Protein AF-A0A094AGZ7-F1 (afdb_monomer_lite)

pLDDT: mean 77.31, std 20.41, range [39.03, 96.0]

Radius of gyration: 25.79 Å; chains: 1; bounding box: 57×45×60 Å

Foldseek 3Di:
DDDDDDPVVVVVVVLLVVLLVCVVVVVDPALVRSCVVSVHDSVSSVCVNVPNDDPVVVVQVVDPDDPVRVVVVVVVVVVVVVVVVPPDDDDDDDDDDDDDDDDDDDDDDDDDDDDDDD

Structure (mmCIF, N/CA/C/O backbone):
data_AF-A0A094AGZ7-F1
#
_entry.id   AF-A0A094AGZ7-F1
#
loop_
_atom_site.group_PDB
_atom_site.id
_atom_site.type_symbol
_atom_site.label_atom_id
_atom_site.label_alt_id
_atom_site.label_comp_id
_atom_site.label_asym_id
_atom_site.label_entity_id
_atom_site.label_seq_id
_atom_site.pdbx_PDB_ins_code
_atom_site.Cartn_x
_atom_site.Cartn_y
_atom_site.Cartn_z
_atom_site.occupancy
_atom_site.B_iso_or_equiv
_atom_site.auth_seq_id
_atom_site.auth_comp_id
_atom_site.auth_asym_id
_atom_site.auth_atom_id
_atom_site.pdbx_PDB_model_num
ATOM 1 N N . MET A 1 1 ? 16.789 -5.604 -13.902 1.00 53.56 1 MET A N 1
ATOM 2 C CA . MET A 1 1 ? 15.622 -5.472 -14.807 1.00 53.56 1 MET A CA 1
ATOM 3 C C . MET A 1 1 ? 14.354 -5.566 -13.965 1.00 53.56 1 MET A C 1
ATOM 5 O O . MET A 1 1 ? 14.198 -6.556 -13.260 1.00 53.56 1 MET A O 1
ATOM 9 N N . VAL A 1 2 ? 13.496 -4.541 -13.948 1.00 60.88 2 VAL A N 1
ATOM 10 C CA . VAL A 1 2 ? 12.252 -4.567 -13.151 1.00 60.88 2 VAL A CA 1
ATOM 11 C C . VAL A 1 2 ? 11.322 -5.637 -13.729 1.00 60.88 2 VAL A C 1
ATOM 13 O O . VAL A 1 2 ? 10.873 -5.517 -14.868 1.00 60.88 2 VAL A O 1
ATOM 16 N N . LYS A 1 3 ? 11.047 -6.707 -12.971 1.00 71.12 3 LYS A N 1
ATOM 17 C CA . LYS A 1 3 ? 10.040 -7.705 -13.362 1.00 71.12 3 LYS A CA 1
ATOM 18 C C . LYS A 1 3 ? 8.667 -7.034 -13.368 1.00 71.12 3 LYS A C 1
ATOM 20 O O . LYS A 1 3 ? 8.253 -6.467 -12.356 1.00 71.12 3 LYS A O 1
ATOM 25 N N . ARG A 1 4 ? 7.941 -7.123 -14.489 1.00 76.94 4 ARG A N 1
ATOM 26 C CA . ARG A 1 4 ? 6.522 -6.746 -14.508 1.00 76.94 4 ARG A CA 1
ATOM 27 C C . ARG A 1 4 ? 5.776 -7.655 -13.538 1.00 76.94 4 ARG A C 1
ATOM 29 O O . ARG A 1 4 ? 5.879 -8.877 -13.625 1.00 76.94 4 ARG A O 1
ATOM 36 N N . LYS A 1 5 ? 5.048 -7.048 -12.604 1.00 81.06 5 LYS A N 1
ATOM 37 C CA . LYS A 1 5 ? 4.130 -7.786 -11.738 1.00 81.06 5 LYS A CA 1
ATOM 38 C C . LYS A 1 5 ? 2.917 -8.227 -12.549 1.00 81.06 5 LYS A C 1
ATOM 40 O O . LYS A 1 5 ? 2.561 -7.585 -13.535 1.00 81.06 5 LYS A O 1
ATOM 45 N N . SER A 1 6 ? 2.286 -9.313 -12.115 1.00 88.50 6 SER A N 1
ATOM 46 C CA . SER A 1 6 ? 0.994 -9.703 -12.666 1.00 88.50 6 SER A CA 1
ATOM 47 C C . SER A 1 6 ? -0.031 -8.592 -12.422 1.00 88.50 6 SER A C 1
ATOM 49 O O . SER A 1 6 ? 0.020 -7.906 -11.397 1.00 88.50 6 SER A O 1
ATOM 51 N N . ILE A 1 7 ? -0.979 -8.443 -13.347 1.00 91.50 7 ILE A N 1
ATOM 52 C CA . ILE A 1 7 ? -2.065 -7.454 -13.251 1.00 91.50 7 ILE A CA 1
ATOM 53 C C . ILE A 1 7 ? -2.806 -7.612 -11.915 1.00 91.50 7 ILE A C 1
ATOM 55 O O . ILE A 1 7 ? -2.995 -6.640 -11.192 1.00 91.50 7 ILE A O 1
ATOM 59 N N . LYS A 1 8 ? -3.080 -8.860 -11.509 1.00 92.44 8 LYS A N 1
ATOM 60 C CA . LYS A 1 8 ? -3.702 -9.194 -10.215 1.00 92.44 8 LYS A CA 1
ATOM 61 C C . LYS A 1 8 ? -2.939 -8.619 -9.017 1.00 92.44 8 LYS A C 1
ATOM 63 O O . LYS A 1 8 ? -3.542 -8.107 -8.080 1.00 92.44 8 LYS A O 1
ATOM 68 N N . ALA A 1 9 ? -1.607 -8.693 -9.030 1.00 89.12 9 ALA A N 1
ATOM 69 C CA . ALA A 1 9 ? -0.795 -8.155 -7.943 1.00 89.12 9 ALA A CA 1
ATOM 70 C C . ALA A 1 9 ? -0.793 -6.619 -7.933 1.00 89.12 9 ALA A C 1
ATOM 72 O O . ALA A 1 9 ? -0.724 -6.016 -6.865 1.00 89.12 9 ALA A O 1
ATOM 73 N N . GLN A 1 10 ? -0.851 -5.975 -9.100 1.00 89.81 10 GLN A N 1
ATOM 74 C CA . GLN A 1 10 ? -0.974 -4.517 -9.188 1.00 89.81 10 GLN A CA 1
ATOM 75 C C . GLN A 1 10 ? -2.330 -4.053 -8.653 1.00 89.81 10 GLN A C 1
ATOM 77 O O . GLN A 1 10 ? -2.379 -3.165 -7.807 1.00 89.81 10 GLN A O 1
ATOM 82 N N . GLU A 1 11 ? -3.404 -4.720 -9.067 1.00 92.81 11 GLU A N 1
ATOM 83 C CA . GLU A 1 11 ? -4.764 -4.433 -8.620 1.00 92.81 11 GLU A CA 1
ATOM 84 C C . GLU A 1 11 ? -4.924 -4.607 -7.105 1.00 92.81 11 GLU A C 1
ATOM 86 O O . GLU A 1 11 ? -5.499 -3.755 -6.435 1.00 92.81 11 GLU A O 1
ATOM 91 N N . LEU A 1 12 ? -4.335 -5.658 -6.530 1.00 92.06 12 LEU A N 1
ATOM 92 C CA . LEU A 1 12 ? -4.352 -5.863 -5.082 1.00 92.06 12 LEU A CA 1
ATOM 93 C C . LEU A 1 12 ? -3.652 -4.721 -4.327 1.00 92.06 12 LEU A C 1
ATOM 95 O O . LEU A 1 12 ? -4.168 -4.259 -3.311 1.00 92.06 12 LEU A O 1
ATOM 99 N N . ASN A 1 13 ? -2.503 -4.240 -4.816 1.00 90.25 13 ASN A N 1
ATOM 100 C CA . ASN A 1 13 ? -1.818 -3.100 -4.195 1.00 90.25 13 ASN A CA 1
ATOM 101 C C . ASN A 1 13 ? -2.653 -1.815 -4.297 1.00 90.25 13 ASN A C 1
ATOM 103 O O . ASN A 1 13 ? -2.717 -1.065 -3.325 1.00 90.25 13 ASN A O 1
ATOM 107 N N . LEU A 1 14 ? -3.333 -1.595 -5.429 1.00 92.12 14 LEU A N 1
ATOM 108 C CA . LEU A 1 14 ? -4.255 -0.469 -5.598 1.00 92.12 14 LEU A CA 1
ATOM 109 C C . LEU A 1 14 ? -5.397 -0.529 -4.577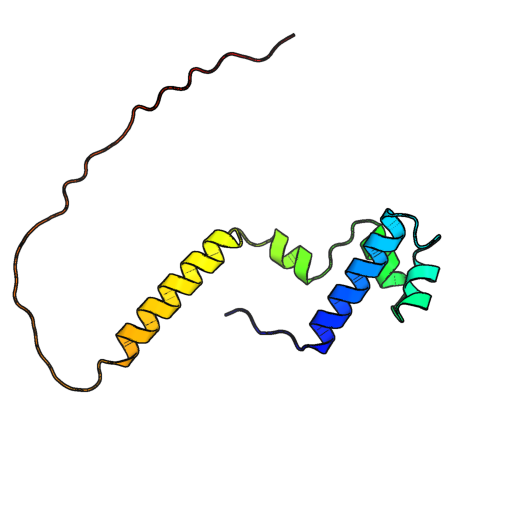 1.00 92.12 14 LEU A C 1
ATOM 111 O O . LEU A 1 14 ? -5.609 0.443 -3.857 1.00 92.12 14 LEU A O 1
ATOM 115 N N . ARG A 1 15 ? -6.050 -1.687 -4.417 1.00 94.69 15 ARG A N 1
ATOM 116 C CA . ARG A 1 15 ? -7.116 -1.867 -3.414 1.00 94.69 15 ARG A CA 1
ATOM 117 C C . ARG A 1 15 ? -6.622 -1.613 -1.988 1.00 94.69 15 ARG A C 1
ATOM 119 O O . ARG A 1 15 ? -7.327 -0.986 -1.205 1.00 94.69 15 ARG A O 1
ATOM 126 N N . ILE A 1 16 ? -5.414 -2.066 -1.633 1.00 93.69 16 ILE A N 1
ATOM 127 C CA . ILE A 1 16 ? -4.820 -1.773 -0.314 1.00 93.69 16 ILE A CA 1
ATOM 128 C C . ILE A 1 16 ? -4.613 -0.266 -0.142 1.00 93.69 16 ILE A C 1
ATOM 130 O O . ILE A 1 16 ? -4.960 0.276 0.907 1.00 93.69 16 ILE A O 1
ATOM 134 N N . SER A 1 17 ? -4.075 0.413 -1.158 1.00 92.00 17 SER A N 1
ATOM 135 C CA . SER A 1 17 ? -3.851 1.860 -1.097 1.00 92.00 17 SER A CA 1
ATOM 136 C C . SER A 1 17 ? -5.162 2.640 -0.953 1.00 92.00 17 SER A C 1
ATOM 138 O O . SER A 1 17 ? -5.248 3.529 -0.108 1.00 92.00 17 SER A O 1
ATOM 140 N N . GLU A 1 18 ? -6.211 2.233 -1.672 1.00 94.62 18 GLU A N 1
ATOM 141 C CA . GLU A 1 18 ? -7.549 2.813 -1.562 1.00 94.62 18 GLU A CA 1
ATOM 142 C C . GLU A 1 18 ? -8.145 2.583 -0.168 1.00 94.62 18 GLU A C 1
ATOM 144 O O . GLU A 1 18 ? -8.692 3.508 0.431 1.00 94.62 18 GLU A O 1
ATOM 149 N N . ALA A 1 19 ? -7.993 1.378 0.392 1.00 94.88 19 ALA A N 1
ATOM 150 C CA . ALA A 1 19 ? -8.460 1.062 1.740 1.00 94.88 19 ALA A CA 1
ATOM 151 C C . ALA A 1 19 ? -7.817 1.982 2.785 1.00 94.88 19 ALA A C 1
ATOM 153 O O . ALA A 1 19 ? -8.505 2.560 3.625 1.00 94.88 19 ALA A O 1
ATOM 154 N N . VAL A 1 20 ? -6.492 2.137 2.718 1.00 93.62 20 VAL A N 1
ATOM 155 C CA . VAL A 1 20 ? -5.728 2.984 3.642 1.00 93.62 20 VAL A CA 1
ATOM 156 C C . VAL A 1 20 ? -6.104 4.451 3.470 1.00 93.62 20 VAL A C 1
ATOM 158 O O . VAL A 1 20 ? -6.304 5.150 4.463 1.00 93.62 20 VAL A O 1
ATOM 161 N N . GLN A 1 21 ? -6.238 4.919 2.229 1.00 94.38 21 GLN A N 1
ATOM 162 C CA . GLN A 1 21 ? -6.647 6.291 1.949 1.00 94.38 21 GLN A CA 1
ATOM 163 C C . GLN A 1 21 ? -8.069 6.563 2.447 1.00 94.38 21 GLN A C 1
ATOM 165 O O . GLN A 1 21 ? -8.293 7.587 3.082 1.00 94.38 21 GLN A O 1
ATOM 170 N N . GLY A 1 22 ? -8.997 5.624 2.251 1.00 94.75 22 GLY A N 1
ATOM 171 C CA . GLY A 1 22 ? -10.372 5.725 2.734 1.00 94.75 22 GLY A CA 1
ATOM 172 C C . GLY A 1 22 ? -10.486 5.747 4.260 1.00 94.75 22 GLY A C 1
ATOM 173 O O . GLY A 1 22 ? -11.375 6.400 4.797 1.00 94.75 22 GLY A O 1
ATOM 174 N N . ILE A 1 23 ? -9.584 5.078 4.982 1.00 93.19 23 ILE A N 1
ATOM 175 C CA . ILE A 1 23 ? -9.516 5.183 6.450 1.00 93.19 23 ILE A CA 1
ATOM 176 C C . ILE A 1 23 ? -9.005 6.568 6.851 1.00 93.19 23 ILE A C 1
ATOM 178 O O . ILE A 1 23 ? -9.613 7.229 7.687 1.00 93.19 23 ILE A O 1
ATOM 182 N N . LYS A 1 24 ? -7.920 7.037 6.222 1.00 91.50 24 LYS A N 1
ATOM 183 C CA . LYS A 1 24 ? -7.333 8.357 6.506 1.00 91.50 24 LYS A CA 1
ATOM 184 C C . LYS A 1 24 ? -8.284 9.508 6.181 1.00 91.50 24 LYS A C 1
ATOM 186 O O . LYS A 1 24 ? -8.284 10.507 6.887 1.00 91.50 24 LYS A O 1
ATOM 191 N N . SER A 1 25 ? -9.098 9.366 5.138 1.00 93.62 25 SER A N 1
ATOM 192 C CA . SER A 1 25 ? -10.099 10.356 4.739 1.00 93.62 25 SER A CA 1
ATOM 193 C C . SER A 1 25 ? -11.418 10.242 5.514 1.00 93.62 25 SER A C 1
ATOM 195 O O . SER A 1 25 ? -12.354 10.974 5.210 1.00 93.62 25 SER A O 1
ATOM 197 N N . GLY A 1 26 ? -11.549 9.287 6.444 1.00 92.06 26 GLY A N 1
ATOM 198 C CA . GLY A 1 26 ? -12.781 9.054 7.206 1.00 92.06 26 GLY A CA 1
ATOM 199 C C . GLY A 1 26 ? -13.925 8.381 6.431 1.00 92.06 26 GLY A C 1
ATOM 200 O O . GLY A 1 26 ? -15.022 8.252 6.968 1.00 92.06 26 GLY A O 1
ATOM 201 N N . LYS A 1 27 ? -13.696 7.904 5.195 1.00 94.69 27 LYS A N 1
ATOM 202 C CA . LYS A 1 27 ? -14.688 7.152 4.391 1.00 94.69 27 LYS A CA 1
ATOM 203 C C . LYS A 1 27 ? -15.072 5.827 5.057 1.00 94.69 27 LYS A C 1
ATOM 205 O O . LYS A 1 27 ? -16.211 5.381 4.947 1.00 94.69 27 LYS A O 1
ATOM 210 N N . PHE A 1 28 ? -14.125 5.195 5.748 1.00 93.56 28 PHE A N 1
ATOM 211 C CA . PHE A 1 28 ? -14.357 3.983 6.529 1.00 93.56 28 PHE A CA 1
ATOM 212 C C . PHE A 1 28 ? -14.083 4.251 8.007 1.00 93.56 28 PHE A C 1
ATOM 214 O O . PHE A 1 28 ? -13.042 4.802 8.353 1.00 93.56 28 PHE A O 1
ATOM 221 N N . LYS A 1 29 ? -14.982 3.796 8.889 1.00 92.19 29 LYS A N 1
ATOM 222 C CA . LYS A 1 29 ? -14.851 3.965 10.347 1.00 92.19 29 LYS A CA 1
ATOM 223 C C . LYS A 1 29 ? -13.713 3.132 10.942 1.00 92.19 29 LYS A C 1
ATOM 225 O O . LYS A 1 29 ? -13.238 3.422 12.030 1.00 92.19 29 LYS A O 1
ATOM 230 N N . SER A 1 30 ? -13.317 2.052 10.267 1.00 93.44 30 SER A N 1
ATOM 231 C CA . SER A 1 30 ? -12.300 1.115 10.750 1.00 93.44 30 SER A CA 1
ATOM 232 C C . SER A 1 30 ? -11.625 0.377 9.596 1.00 93.44 30 SER A C 1
ATOM 234 O O . SER A 1 30 ? -12.228 0.158 8.539 1.00 93.44 30 SER A O 1
ATOM 236 N N . ALA A 1 31 ? -10.398 -0.095 9.837 1.00 92.81 31 ALA A N 1
ATOM 237 C CA . ALA A 1 31 ? -9.669 -0.979 8.933 1.00 92.81 31 ALA A CA 1
ATOM 238 C C . ALA A 1 31 ? -10.455 -2.248 8.579 1.00 92.81 31 ALA A C 1
ATOM 240 O O . ALA A 1 31 ? -10.406 -2.700 7.437 1.00 92.81 31 ALA A O 1
ATOM 241 N N . TYR A 1 32 ? -11.230 -2.792 9.522 1.00 95.38 32 TYR A N 1
ATOM 242 C CA . TYR A 1 32 ? -12.075 -3.960 9.268 1.00 95.38 32 TYR A CA 1
ATOM 243 C C . TYR A 1 32 ? -13.202 -3.653 8.272 1.00 95.38 32 TYR A C 1
ATOM 245 O O . TYR A 1 32 ? -13.481 -4.452 7.379 1.00 95.38 32 TYR A O 1
ATOM 253 N N . GLN A 1 33 ? -13.815 -2.470 8.376 1.00 95.62 33 GLN A N 1
ATOM 254 C CA . GLN A 1 33 ? -14.881 -2.047 7.468 1.00 95.62 33 GLN A CA 1
ATOM 255 C C . GLN A 1 33 ? -14.344 -1.825 6.049 1.00 95.62 33 GLN A C 1
ATOM 257 O O . GLN A 1 33 ? -14.936 -2.320 5.092 1.00 95.62 33 GLN A O 1
ATOM 262 N N . ALA A 1 34 ? -13.199 -1.147 5.923 1.00 95.44 34 ALA A N 1
ATOM 263 C CA . ALA A 1 34 ? -12.514 -0.959 4.644 1.00 95.44 34 ALA A CA 1
ATOM 264 C C . ALA A 1 34 ? -12.127 -2.305 4.008 1.00 95.44 34 ALA A C 1
ATOM 266 O O . ALA A 1 34 ? -12.344 -2.532 2.820 1.00 95.44 34 ALA A O 1
ATOM 267 N N . ALA A 1 35 ? -11.608 -3.229 4.821 1.00 95.69 35 ALA A N 1
ATOM 268 C CA . ALA A 1 35 ? -11.237 -4.566 4.381 1.00 95.69 35 ALA A CA 1
ATOM 269 C C . ALA A 1 35 ? -12.446 -5.364 3.872 1.00 95.69 35 ALA A C 1
ATOM 271 O O . ALA A 1 35 ? -12.361 -5.977 2.811 1.00 95.69 35 ALA A O 1
ATOM 272 N N . LYS A 1 36 ? -13.585 -5.306 4.574 1.00 96.00 36 LYS A N 1
ATOM 273 C CA . LYS A 1 36 ? -14.827 -5.962 4.144 1.00 96.00 36 LYS A CA 1
ATOM 274 C C . LYS A 1 36 ? -15.369 -5.364 2.842 1.00 96.00 36 LYS A C 1
ATOM 276 O O . LYS A 1 36 ? -15.793 -6.116 1.974 1.00 96.00 36 LYS A O 1
ATOM 281 N N . ALA A 1 37 ? -15.325 -4.040 2.694 1.00 95.00 37 ALA A N 1
ATOM 282 C CA . ALA A 1 37 ? -15.801 -3.353 1.493 1.00 95.00 37 ALA A CA 1
ATOM 283 C C . ALA A 1 37 ? -14.961 -3.682 0.246 1.00 95.00 37 ALA A C 1
ATOM 285 O O . ALA A 1 37 ? -15.509 -3.819 -0.842 1.00 95.00 37 ALA A O 1
ATOM 286 N N . LEU A 1 38 ? -13.642 -3.831 0.407 1.00 93.69 38 LEU A N 1
ATOM 287 C CA . LEU A 1 38 ? -12.698 -4.037 -0.700 1.00 93.69 38 LEU A CA 1
ATOM 288 C C . LEU A 1 38 ? -12.252 -5.500 -0.874 1.00 93.69 38 LEU A C 1
ATOM 290 O O . LEU A 1 38 ? -11.415 -5.797 -1.729 1.00 93.69 38 LEU A O 1
ATOM 294 N N . GLY A 1 39 ? -12.792 -6.422 -0.070 1.00 94.19 39 GLY A N 1
ATOM 295 C CA . GLY A 1 39 ? -12.452 -7.847 -0.117 1.00 94.19 39 GLY A CA 1
ATOM 296 C C . GLY A 1 39 ? -10.997 -8.143 0.265 1.00 94.19 39 GLY A C 1
ATOM 297 O O . GLY A 1 39 ? -10.359 -9.011 -0.330 1.00 94.19 39 GLY A O 1
ATOM 298 N N . LEU A 1 40 ? -10.443 -7.398 1.224 1.00 94.25 40 LEU A N 1
ATOM 299 C CA . LEU A 1 40 ? -9.058 -7.523 1.683 1.00 94.25 40 LEU A CA 1
ATOM 300 C C . LEU A 1 40 ? -8.974 -8.198 3.056 1.00 94.25 40 LEU A C 1
ATOM 302 O O . LEU A 1 40 ? -9.932 -8.248 3.824 1.00 94.25 40 LEU A O 1
ATOM 306 N N . ARG A 1 41 ? -7.777 -8.672 3.414 1.00 94.06 41 ARG A N 1
ATOM 307 C CA . ARG A 1 41 ? -7.505 -9.181 4.762 1.00 94.06 41 ARG A CA 1
ATOM 308 C C . ARG A 1 41 ? -7.352 -8.012 5.738 1.00 94.06 41 ARG A C 1
ATOM 310 O O . ARG A 1 41 ? -6.476 -7.167 5.561 1.00 94.06 41 ARG A O 1
ATOM 317 N N . ALA A 1 42 ? -8.153 -8.002 6.804 1.00 92.62 42 ALA A N 1
ATOM 318 C CA . ALA A 1 42 ? -8.197 -6.901 7.771 1.00 92.62 42 ALA A CA 1
ATOM 319 C C . ALA A 1 42 ? -6.832 -6.577 8.401 1.00 92.62 42 ALA A C 1
ATOM 321 O O . ALA A 1 42 ? -6.474 -5.409 8.512 1.00 92.62 42 ALA A O 1
ATOM 322 N N . ASN A 1 43 ? -6.032 -7.597 8.736 1.00 94.12 43 ASN A N 1
ATOM 323 C CA . ASN A 1 43 ? -4.701 -7.394 9.319 1.00 94.12 43 ASN A CA 1
ATOM 324 C C . ASN A 1 43 ? -3.750 -6.640 8.369 1.00 94.12 43 ASN A C 1
ATOM 326 O O . ASN A 1 43 ? -2.971 -5.794 8.795 1.00 94.12 43 ASN A O 1
ATOM 330 N N . THR A 1 44 ? -3.841 -6.904 7.062 1.00 92.56 44 THR A N 1
ATOM 331 C CA . THR A 1 44 ? -3.031 -6.206 6.055 1.00 92.56 44 THR A CA 1
ATOM 332 C C . THR A 1 44 ? -3.382 -4.724 6.016 1.00 92.56 44 THR A C 1
ATOM 334 O O . THR A 1 44 ? -2.491 -3.881 6.073 1.00 92.56 44 THR A O 1
ATOM 337 N N . VAL A 1 45 ? -4.679 -4.408 5.984 1.00 93.31 45 VAL A N 1
ATOM 338 C CA . VAL A 1 45 ? -5.161 -3.022 5.988 1.00 93.31 45 VAL A CA 1
ATOM 339 C C . VAL A 1 45 ? -4.780 -2.324 7.292 1.00 93.31 45 VAL A C 1
ATOM 341 O O . VAL A 1 45 ? -4.305 -1.195 7.256 1.00 93.31 45 VAL A O 1
ATOM 344 N N . HIS A 1 46 ? -4.913 -3.003 8.432 1.00 94.31 46 HIS A N 1
ATOM 345 C CA . HIS A 1 46 ? -4.551 -2.444 9.730 1.00 94.31 46 HIS A CA 1
ATOM 346 C C . HIS A 1 46 ? -3.056 -2.116 9.826 1.00 94.31 46 HIS A C 1
ATOM 348 O O . HIS A 1 46 ? -2.697 -1.003 10.212 1.00 94.31 46 HIS A O 1
ATOM 354 N N . LYS A 1 47 ? -2.186 -3.049 9.418 1.00 94.25 47 LYS A N 1
ATOM 355 C CA . LYS A 1 47 ? -0.735 -2.832 9.382 1.00 94.25 47 LYS A CA 1
ATOM 356 C C . LYS A 1 47 ? -0.377 -1.631 8.506 1.00 94.25 47 LYS A C 1
ATOM 358 O O . LYS A 1 47 ? 0.439 -0.810 8.913 1.00 94.25 47 LYS A O 1
ATOM 363 N N . CYS A 1 48 ? -0.991 -1.516 7.328 1.00 91.88 48 CYS A N 1
ATOM 364 C CA . CYS A 1 48 ? -0.725 -0.407 6.414 1.00 91.88 48 CYS A CA 1
ATOM 365 C C . CYS A 1 48 ? -1.297 0.932 6.904 1.00 91.88 48 CYS A C 1
ATOM 367 O O . CYS A 1 48 ? -0.650 1.966 6.753 1.00 91.88 48 CYS A O 1
ATOM 369 N N . ALA A 1 49 ? -2.466 0.927 7.549 1.00 89.69 49 ALA A N 1
ATOM 370 C CA . ALA A 1 49 ? -3.042 2.119 8.168 1.00 89.69 49 ALA A CA 1
ATOM 371 C C . ALA A 1 49 ? -2.151 2.669 9.296 1.00 89.69 49 ALA A C 1
ATOM 373 O O . ALA A 1 49 ? -1.983 3.881 9.398 1.00 89.69 49 ALA A O 1
ATOM 374 N N . ASN A 1 50 ? -1.499 1.786 10.060 1.00 91.44 50 ASN A N 1
ATOM 375 C CA . ASN A 1 50 ? -0.567 2.142 11.136 1.00 91.44 50 ASN A CA 1
ATOM 376 C C . ASN A 1 50 ? 0.843 2.541 10.645 1.00 91.44 50 ASN A C 1
ATOM 378 O O . ASN A 1 50 ? 1.779 2.593 11.437 1.00 91.44 50 ASN A O 1
ATOM 382 N N . GLY A 1 51 ? 1.031 2.789 9.344 1.00 88.19 51 GLY A N 1
ATOM 383 C CA . GLY A 1 51 ? 2.319 3.217 8.780 1.00 88.19 51 GLY A CA 1
ATOM 384 C C . GLY A 1 51 ? 3.211 2.083 8.266 1.00 88.19 51 GLY A C 1
ATOM 385 O O . GLY A 1 51 ? 4.339 2.331 7.842 1.00 88.19 51 GLY A O 1
ATOM 386 N N . GLY A 1 52 ? 2.724 0.841 8.251 1.00 91.50 52 GLY A N 1
ATOM 387 C CA . GLY A 1 52 ? 3.414 -0.263 7.593 1.00 91.50 52 GLY A CA 1
ATOM 388 C C . GLY A 1 52 ? 3.455 -0.082 6.075 1.00 91.50 52 GLY A C 1
ATOM 389 O O . GLY A 1 52 ? 2.422 0.053 5.426 1.00 91.50 52 GLY A O 1
ATOM 390 N N . LEU A 1 53 ? 4.650 -0.135 5.490 1.00 87.06 53 LEU A N 1
ATOM 391 C CA . LEU A 1 53 ? 4.814 -0.031 4.042 1.00 87.06 53 LEU A CA 1
ATOM 392 C C . LEU A 1 53 ? 4.417 -1.333 3.346 1.00 87.06 53 LEU A C 1
ATOM 394 O O . LEU A 1 53 ? 4.717 -2.437 3.818 1.00 87.06 53 LEU A O 1
ATOM 398 N N . THR A 1 54 ? 3.796 -1.207 2.178 1.00 85.69 54 THR A N 1
ATOM 399 C CA . THR A 1 54 ? 3.696 -2.337 1.254 1.00 85.69 54 THR A CA 1
ATOM 400 C C . THR A 1 54 ? 5.086 -2.700 0.737 1.00 85.69 54 THR A C 1
ATOM 402 O O . THR A 1 54 ? 6.000 -1.877 0.695 1.00 85.69 54 THR A O 1
ATOM 405 N N . HIS A 1 55 ? 5.262 -3.940 0.277 1.00 83.75 55 HIS A N 1
ATOM 406 C CA . HIS A 1 55 ? 6.535 -4.365 -0.310 1.00 83.75 55 HIS A CA 1
ATOM 407 C C . HIS A 1 55 ? 6.958 -3.469 -1.490 1.00 83.75 55 HIS A C 1
ATOM 409 O O . HIS A 1 55 ? 8.143 -3.301 -1.740 1.00 83.75 55 HIS A O 1
ATOM 415 N N . VAL A 1 56 ? 6.015 -2.894 -2.244 1.00 84.38 56 VAL A N 1
ATOM 416 C CA . VAL A 1 56 ? 6.351 -1.980 -3.349 1.00 84.38 56 VAL A CA 1
ATOM 417 C C . VAL A 1 56 ? 6.917 -0.672 -2.811 1.00 84.38 56 VAL A C 1
ATOM 419 O O . VAL A 1 56 ? 7.978 -0.245 -3.251 1.00 84.38 56 VAL A O 1
ATOM 422 N N . GLU A 1 57 ? 6.240 -0.067 -1.842 1.00 85.00 57 GLU A N 1
ATOM 423 C CA . GLU A 1 57 ? 6.667 1.201 -1.250 1.00 85.00 57 GLU A CA 1
ATOM 424 C C . GLU A 1 57 ? 7.987 1.058 -0.494 1.00 85.00 57 GLU A C 1
ATOM 426 O O . GLU A 1 57 ? 8.851 1.922 -0.608 1.00 85.00 57 GLU A O 1
ATOM 431 N N . ALA A 1 58 ? 8.175 -0.049 0.230 1.00 88.88 58 ALA A N 1
ATOM 432 C CA . ALA A 1 58 ? 9.420 -0.341 0.931 1.00 88.88 58 ALA A CA 1
ATOM 433 C C . ALA A 1 58 ? 10.604 -0.427 -0.041 1.00 88.88 58 ALA A C 1
ATOM 435 O O . ALA A 1 58 ? 11.628 0.211 0.187 1.00 88.88 58 ALA A O 1
ATOM 436 N N . HIS A 1 59 ? 10.439 -1.152 -1.153 1.00 86.50 59 HIS A N 1
ATOM 437 C CA . HIS A 1 59 ? 11.466 -1.235 -2.195 1.00 86.50 59 HIS A CA 1
ATOM 438 C C . HIS A 1 59 ? 11.718 0.122 -2.841 1.00 86.50 59 HIS A C 1
ATOM 440 O O . HIS A 1 59 ? 12.868 0.504 -3.009 1.00 86.50 59 HIS A O 1
ATOM 446 N N . GLN A 1 60 ? 10.664 0.885 -3.139 1.00 85.88 60 GLN A N 1
ATOM 447 C CA . GLN A 1 60 ? 10.811 2.219 -3.716 1.00 85.88 60 GLN A CA 1
ATOM 448 C C . GLN A 1 60 ? 11.560 3.171 -2.770 1.00 85.88 60 GLN A C 1
ATOM 450 O O . GLN A 1 60 ? 12.361 3.977 -3.222 1.00 85.88 60 GLN A O 1
ATOM 455 N N . LYS A 1 61 ? 11.336 3.068 -1.454 1.00 87.25 61 LYS A N 1
ATOM 456 C CA . LYS A 1 61 ? 12.043 3.871 -0.446 1.00 87.25 61 LYS A CA 1
ATOM 457 C C . LYS A 1 61 ? 13.517 3.471 -0.297 1.00 87.25 61 LYS A C 1
ATOM 459 O O . LYS A 1 61 ? 14.329 4.304 0.081 1.00 87.25 61 LYS A O 1
ATOM 464 N N . GLN A 1 62 ? 13.855 2.212 -0.574 1.00 90.00 62 GLN A N 1
ATOM 465 C CA . GLN A 1 62 ? 15.235 1.714 -0.552 1.00 90.00 62 GLN A CA 1
ATOM 466 C C . GLN A 1 62 ? 16.031 2.080 -1.815 1.00 90.00 62 GLN A C 1
ATOM 468 O O . GLN A 1 62 ? 17.253 1.944 -1.821 1.00 90.00 62 GLN A O 1
ATOM 473 N N . GLN A 1 63 ? 15.373 2.522 -2.892 1.00 88.81 63 GLN A N 1
ATOM 474 C CA . GLN A 1 63 ? 16.066 2.929 -4.111 1.00 88.81 63 GLN A CA 1
ATOM 475 C C . GLN A 1 63 ? 16.823 4.246 -3.898 1.00 88.81 63 GLN A C 1
ATOM 477 O O . GLN A 1 63 ? 16.267 5.230 -3.421 1.00 88.81 63 GLN A O 1
ATOM 482 N N . LEU A 1 64 ? 18.093 4.263 -4.310 1.00 92.25 64 LEU A N 1
ATOM 483 C CA . LEU A 1 64 ? 18.943 5.461 -4.296 1.00 92.25 64 LEU A CA 1
ATOM 484 C C . LEU A 1 64 ? 18.591 6.437 -5.425 1.00 92.25 64 LEU A C 1
ATOM 486 O O . LEU A 1 64 ? 18.830 7.636 -5.321 1.00 92.25 64 LEU A O 1
ATOM 490 N N . LEU A 1 65 ? 18.052 5.908 -6.524 1.00 92.31 65 LEU A N 1
ATOM 491 C CA . LEU A 1 65 ? 17.702 6.678 -7.707 1.00 92.31 65 LEU A CA 1
ATOM 492 C C . LEU A 1 65 ? 16.269 7.186 -7.588 1.00 92.31 65 LEU A C 1
ATOM 494 O O . LEU A 1 65 ? 15.344 6.438 -7.273 1.00 92.31 65 LEU A O 1
ATOM 498 N N . SER A 1 66 ? 16.069 8.457 -7.920 1.00 88.69 66 SER A N 1
ATOM 499 C CA . SER A 1 66 ? 14.726 8.988 -8.132 1.00 88.69 66 SER A CA 1
ATOM 500 C C . SER A 1 66 ? 14.094 8.374 -9.387 1.00 88.69 66 SER A C 1
ATOM 502 O O . SER A 1 66 ? 14.782 8.009 -10.344 1.00 88.69 66 SER A O 1
ATOM 504 N N . LYS A 1 67 ? 12.758 8.345 -9.445 1.00 86.06 67 LYS A N 1
ATOM 505 C CA . LYS A 1 67 ? 12.011 7.856 -10.621 1.00 86.06 67 LYS A CA 1
ATOM 506 C C . LYS A 1 67 ? 12.427 8.552 -11.924 1.00 86.06 67 LYS A C 1
ATOM 508 O O . LYS A 1 67 ? 12.483 7.913 -12.971 1.00 86.06 67 LYS A O 1
ATOM 513 N N . ASN A 1 68 ? 12.750 9.844 -11.8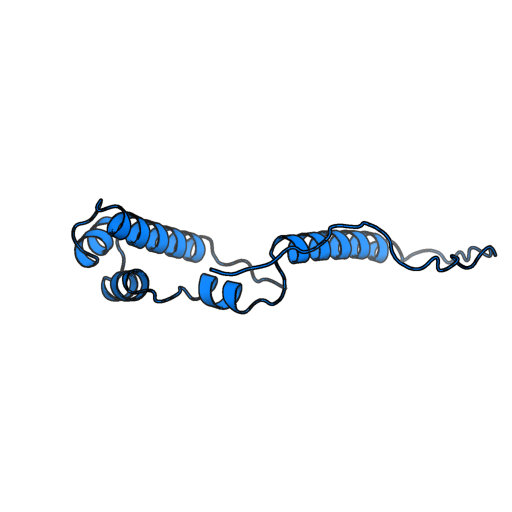59 1.00 90.31 68 ASN A N 1
ATOM 514 C CA . ASN A 1 68 ? 13.189 10.627 -13.017 1.00 90.31 68 ASN A CA 1
ATOM 515 C C . ASN A 1 68 ? 14.577 10.187 -13.509 1.00 90.31 68 ASN A C 1
ATOM 517 O O . ASN A 1 68 ? 14.812 10.084 -14.71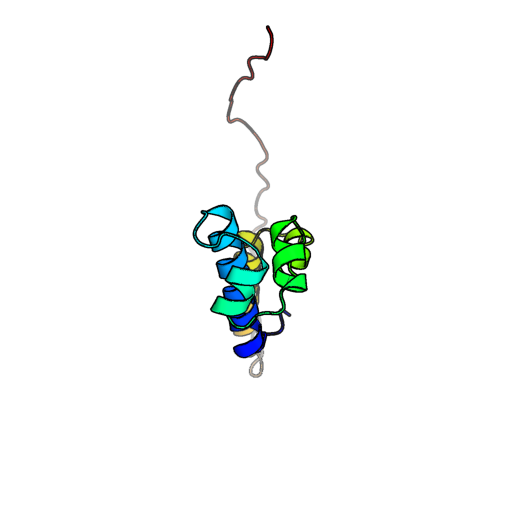8 1.00 90.31 68 ASN A O 1
ATOM 521 N N . GLN A 1 69 ? 15.485 9.870 -12.581 1.00 91.44 69 GLN A N 1
ATOM 522 C CA . GLN A 1 69 ? 16.795 9.309 -12.918 1.00 91.44 69 GLN A CA 1
ATOM 523 C C . GLN A 1 69 ? 16.644 7.917 -13.538 1.00 91.44 69 GLN A C 1
ATOM 525 O O . GLN A 1 69 ? 17.228 7.654 -14.588 1.00 91.44 69 GLN A O 1
ATOM 5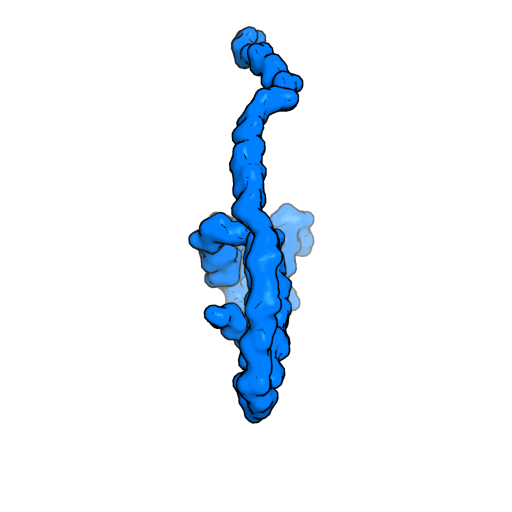30 N N . GLU A 1 70 ? 15.796 7.055 -12.969 1.00 91.31 70 GLU A N 1
ATOM 531 C CA . GLU A 1 70 ? 15.510 5.738 -13.548 1.00 91.31 70 GLU A CA 1
ATOM 532 C C . GLU A 1 70 ? 14.933 5.837 -14.970 1.00 91.31 70 GLU A C 1
ATOM 534 O O . GLU A 1 70 ? 15.338 5.086 -15.859 1.00 91.31 70 GLU A O 1
ATOM 539 N N . GLN A 1 71 ? 14.026 6.785 -15.229 1.00 90.44 71 GLN A N 1
ATOM 540 C CA . GLN A 1 71 ? 13.470 7.016 -16.567 1.00 90.44 71 GLN A CA 1
ATOM 541 C C . GLN A 1 71 ? 14.526 7.494 -17.570 1.00 90.44 71 GLN A C 1
ATOM 543 O O . GLN A 1 71 ? 14.552 7.015 -18.708 1.00 90.44 71 GLN A O 1
ATOM 548 N N . THR A 1 72 ? 15.415 8.398 -17.152 1.00 95.50 72 THR A N 1
ATOM 549 C CA . THR A 1 72 ? 16.533 8.870 -17.982 1.00 95.50 72 THR A CA 1
ATOM 550 C C . THR A 1 72 ? 17.465 7.716 -18.346 1.00 95.50 72 THR A C 1
ATOM 552 O O . THR A 1 72 ? 17.753 7.505 -19.526 1.00 95.50 72 THR A O 1
ATOM 555 N N . LEU A 1 73 ? 17.843 6.895 -17.360 1.00 93.00 73 LEU A N 1
ATOM 556 C CA . LEU A 1 73 ? 18.657 5.698 -17.577 1.00 93.00 73 LEU A CA 1
ATOM 557 C C . LEU A 1 73 ? 17.970 4.714 -18.531 1.00 93.00 73 LEU A C 1
ATOM 559 O O . LEU A 1 73 ? 18.590 4.234 -19.479 1.00 93.00 73 LEU A O 1
ATOM 563 N N . LEU A 1 74 ? 16.670 4.461 -18.352 1.00 92.19 74 LEU A N 1
ATOM 564 C CA . LEU A 1 74 ? 15.898 3.606 -19.257 1.00 92.19 74 LEU A CA 1
ATOM 565 C C . LEU A 1 74 ? 15.881 4.143 -20.693 1.00 92.19 74 LEU A C 1
ATOM 567 O O . LEU A 1 74 ? 15.969 3.352 -21.635 1.00 92.19 74 LEU A O 1
ATOM 571 N N . LYS A 1 75 ? 15.767 5.462 -20.884 1.00 94.44 75 LYS A N 1
ATOM 572 C CA . LYS A 1 75 ? 15.807 6.094 -22.211 1.00 94.44 75 LYS A CA 1
ATOM 573 C C . LYS A 1 75 ? 17.173 5.903 -22.870 1.00 94.44 75 LYS A C 1
ATOM 575 O O . LYS A 1 75 ? 17.219 5.518 -24.040 1.00 94.44 75 LYS A O 1
ATOM 580 N N . TRP A 1 76 ? 18.262 6.128 -22.134 1.00 94.38 76 TRP A N 1
ATOM 581 C CA . TRP A 1 76 ? 19.624 5.933 -22.636 1.00 94.38 76 TRP A CA 1
ATOM 582 C C . TRP A 1 76 ? 19.900 4.474 -22.989 1.00 94.38 76 TRP A C 1
ATOM 584 O O . TRP A 1 76 ? 20.319 4.204 -24.112 1.00 94.38 76 TRP A O 1
ATOM 594 N N . ILE A 1 77 ? 19.563 3.531 -22.102 1.00 93.19 77 ILE A N 1
ATOM 595 C CA . ILE A 1 77 ? 19.723 2.091 -22.354 1.00 93.19 77 ILE A CA 1
ATOM 596 C C . ILE A 1 77 ? 18.949 1.685 -23.610 1.00 93.19 77 ILE A C 1
ATOM 598 O O . ILE A 1 77 ? 19.534 1.125 -24.529 1.00 93.19 77 ILE A O 1
ATOM 602 N N . LYS A 1 78 ? 17.661 2.046 -23.719 1.00 90.75 78 LYS A N 1
ATOM 603 C CA . LYS A 1 78 ? 16.856 1.761 -24.922 1.00 90.75 78 LYS A CA 1
ATOM 604 C C . LYS A 1 78 ? 17.455 2.377 -26.189 1.00 90.75 78 LYS A C 1
ATOM 606 O O . LYS A 1 78 ? 17.346 1.788 -27.259 1.00 90.75 78 LYS A O 1
ATOM 611 N N . GLY A 1 79 ? 18.050 3.566 -26.091 1.00 91.88 79 GLY A N 1
ATOM 612 C CA . GLY A 1 79 ? 18.740 4.220 -27.201 1.00 91.88 79 GLY A CA 1
ATOM 613 C C . GLY A 1 79 ? 19.999 3.472 -27.641 1.00 91.88 79 GLY A C 1
ATOM 614 O O . GLY A 1 79 ? 20.205 3.299 -28.839 1.00 91.88 79 GLY A O 1
ATOM 615 N N . LEU A 1 80 ? 20.802 2.999 -26.687 1.00 89.06 80 LEU A N 1
ATOM 616 C CA . LEU A 1 80 ? 22.026 2.237 -26.940 1.00 89.06 80 LEU A CA 1
ATOM 617 C C . LEU A 1 80 ? 21.728 0.832 -27.478 1.00 89.06 80 LEU A C 1
ATOM 619 O O . LEU A 1 80 ? 22.331 0.431 -28.467 1.00 89.06 80 LEU A O 1
ATOM 623 N N . THR A 1 81 ? 20.740 0.126 -26.918 1.00 88.75 81 THR A N 1
ATOM 624 C CA . THR A 1 81 ? 20.353 -1.224 -27.367 1.00 88.75 81 THR A CA 1
ATOM 625 C C . THR A 1 81 ? 19.875 -1.247 -28.821 1.00 88.75 81 THR A C 1
ATOM 627 O O . THR A 1 81 ? 20.173 -2.186 -29.552 1.00 88.75 81 THR A O 1
ATOM 630 N N . ARG A 1 82 ? 19.167 -0.205 -29.285 1.00 73.06 82 ARG A N 1
ATOM 631 C CA . ARG A 1 82 ? 18.781 -0.106 -30.706 1.00 73.06 82 ARG A CA 1
ATOM 632 C C . ARG A 1 82 ? 19.984 0.082 -31.632 1.00 73.06 82 ARG A C 1
ATOM 634 O O . ARG A 1 82 ? 19.963 -0.430 -32.742 1.00 73.06 82 ARG A O 1
ATOM 641 N N . LYS A 1 83 ? 21.012 0.809 -31.184 1.00 67.75 83 LYS A N 1
ATOM 642 C CA . LYS A 1 83 ? 22.235 1.059 -31.963 1.00 67.75 83 LYS A CA 1
ATOM 643 C C . LYS A 1 83 ? 23.127 -0.183 -32.034 1.00 67.75 83 LYS A C 1
ATOM 645 O O . LYS A 1 83 ? 23.691 -0.458 -33.083 1.00 67.75 83 LYS A O 1
ATOM 650 N N . SER A 1 84 ? 23.212 -0.960 -30.951 1.00 59.47 84 SER A N 1
ATOM 651 C CA . SER A 1 84 ? 24.018 -2.189 -30.903 1.00 59.47 84 SER A CA 1
ATOM 652 C C . SER A 1 84 ? 23.381 -3.387 -31.622 1.00 59.47 84 SER A C 1
ATOM 654 O O . SER A 1 84 ? 24.065 -4.367 -31.882 1.00 59.47 84 SER A O 1
ATOM 656 N N . GLY A 1 85 ? 22.080 -3.339 -31.935 1.00 55.78 85 GLY A N 1
ATOM 657 C CA . GLY A 1 85 ? 21.366 -4.402 -32.659 1.00 55.78 85 GLY A CA 1
ATOM 658 C C . GLY A 1 85 ? 21.476 -4.341 -34.188 1.00 55.78 85 GLY A C 1
ATOM 659 O O . GLY A 1 85 ? 20.894 -5.187 -34.856 1.00 55.78 85 GLY A O 1
ATOM 660 N N . GLN A 1 86 ? 22.178 -3.348 -34.748 1.00 51.81 86 GLN A N 1
ATOM 661 C CA . GLN A 1 86 ? 22.324 -3.154 -36.201 1.00 51.81 86 GLN A CA 1
ATOM 662 C C . GLN A 1 86 ? 23.729 -3.474 -36.735 1.00 51.81 86 GLN A C 1
ATOM 664 O O . GLN A 1 86 ? 23.969 -3.353 -37.931 1.00 51.81 86 GLN A O 1
ATOM 669 N N . THR A 1 87 ? 24.665 -3.923 -35.896 1.00 43.09 87 THR A N 1
ATOM 670 C CA . THR A 1 87 ? 26.022 -4.277 -36.338 1.00 43.09 87 THR A CA 1
ATOM 671 C C . THR A 1 87 ? 26.194 -5.791 -36.405 1.00 43.09 87 THR A C 1
ATOM 673 O O . THR A 1 87 ? 26.857 -6.390 -35.563 1.00 43.09 87 THR A O 1
ATOM 676 N N . SER A 1 88 ? 25.594 -6.419 -37.415 1.00 49.19 88 SER A N 1
ATOM 677 C CA . SER A 1 88 ? 26.029 -7.741 -37.881 1.00 49.19 88 SER A CA 1
ATOM 678 C C . SER A 1 88 ? 26.001 -7.867 -39.405 1.00 49.19 88 SER A C 1
ATOM 680 O O . SER A 1 88 ? 25.599 -8.898 -39.923 1.00 49.19 88 SER A O 1
ATOM 682 N N . VAL A 1 89 ? 26.437 -6.842 -40.138 1.00 50.09 89 VAL A N 1
ATOM 683 C CA . VAL A 1 89 ? 27.094 -7.036 -41.439 1.00 50.09 89 VAL A CA 1
ATOM 684 C C . VAL A 1 89 ? 27.914 -5.792 -41.772 1.00 50.09 89 VAL A C 1
ATOM 686 O O . VAL A 1 89 ? 27.395 -4.684 -41.717 1.00 50.09 89 VAL A O 1
ATOM 689 N N . GLY A 1 90 ? 29.177 -5.984 -42.149 1.00 42.44 90 GLY A N 1
ATOM 690 C CA . GLY A 1 90 ? 29.938 -4.981 -42.894 1.00 42.44 90 GLY A CA 1
ATOM 691 C C . GLY A 1 90 ? 30.816 -4.057 -42.057 1.00 42.44 90 GLY A C 1
ATOM 692 O O . GLY A 1 90 ? 30.414 -2.986 -41.620 1.00 42.44 90 GLY A O 1
ATOM 693 N N . SER A 1 91 ? 32.070 -4.466 -41.919 1.00 49.88 91 SER A N 1
ATOM 694 C CA . SER A 1 91 ? 33.248 -3.630 -41.704 1.00 49.88 91 SER A CA 1
ATOM 695 C C . SER A 1 91 ? 33.152 -2.298 -42.457 1.00 49.88 91 SER A C 1
ATOM 697 O O . SER A 1 91 ? 33.043 -2.304 -43.679 1.00 49.88 91 SER A O 1
ATOM 699 N N . SER A 1 92 ? 33.272 -1.163 -41.767 1.00 42.59 92 SER A N 1
ATOM 700 C CA . SER A 1 92 ? 33.779 0.090 -42.345 1.00 42.59 92 SER A CA 1
ATOM 701 C C . SER A 1 92 ? 34.196 1.040 -41.229 1.00 42.59 92 SER A C 1
ATOM 703 O O . SER A 1 92 ? 33.390 1.532 -40.447 1.00 42.59 92 SER A O 1
ATOM 705 N N . LYS A 1 93 ? 35.505 1.243 -41.153 1.00 51.69 93 LYS A N 1
ATOM 706 C CA . LYS A 1 93 ? 36.225 2.165 -40.279 1.00 51.69 93 LYS A CA 1
ATOM 707 C C . LYS A 1 93 ? 36.021 3.597 -40.797 1.00 51.69 93 LYS A C 1
ATOM 709 O O . LYS A 1 93 ? 36.371 3.827 -41.950 1.00 51.69 93 LYS A O 1
ATOM 714 N N . PRO A 1 94 ? 35.553 4.569 -39.997 1.00 46.28 94 PRO A N 1
ATOM 715 C CA . PRO A 1 94 ? 35.800 5.968 -40.306 1.00 46.28 94 PRO A CA 1
ATOM 716 C C . PRO A 1 94 ? 37.041 6.442 -39.543 1.00 46.28 94 PRO A C 1
ATOM 718 O O . PRO A 1 94 ? 37.028 6.676 -38.337 1.00 46.28 94 PRO A O 1
ATOM 721 N N . SER A 1 95 ? 38.141 6.536 -40.285 1.00 47.78 95 SER A N 1
ATOM 722 C CA . SER A 1 95 ? 39.251 7.451 -40.033 1.00 47.78 95 SER A CA 1
ATOM 723 C C . SER A 1 95 ? 38.739 8.896 -40.014 1.00 47.78 95 SER A C 1
ATOM 725 O O . SER A 1 95 ? 38.094 9.313 -40.973 1.00 47.78 95 SER A O 1
ATOM 727 N N . GLY A 1 96 ? 39.040 9.661 -38.964 1.00 39.03 96 GLY A N 1
ATOM 728 C CA . GLY A 1 96 ? 38.684 11.079 -38.891 1.00 39.03 96 GLY A CA 1
ATOM 729 C C . GLY A 1 96 ? 39.032 11.702 -37.543 1.00 39.03 96 GLY A C 1
ATOM 730 O O . GLY A 1 96 ? 38.312 11.533 -36.569 1.00 39.03 96 GLY A O 1
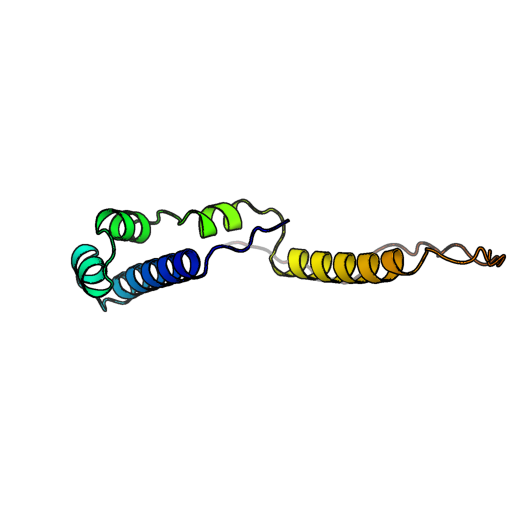ATOM 731 N N . LEU A 1 97 ? 40.178 12.369 -37.520 1.00 48.22 97 LEU A N 1
ATOM 732 C CA . LEU A 1 97 ? 40.763 13.196 -36.466 1.00 48.22 97 LEU A CA 1
ATOM 733 C C . LEU A 1 97 ? 39.945 14.494 -36.237 1.00 48.22 97 LEU A C 1
ATOM 735 O O . LEU A 1 97 ? 39.367 14.983 -37.205 1.00 48.22 97 LEU A O 1
ATOM 739 N N . ALA A 1 98 ? 40.000 15.033 -35.003 1.00 43.44 98 ALA A N 1
ATOM 740 C CA . ALA A 1 98 ? 39.548 16.348 -34.469 1.00 43.44 98 ALA A CA 1
ATOM 741 C C . ALA A 1 98 ? 38.419 16.221 -33.419 1.00 43.44 98 ALA A C 1
ATOM 743 O O . ALA A 1 98 ? 37.387 15.624 -33.700 1.00 43.44 98 ALA A O 1
ATOM 744 N N . ASP A 1 99 ? 38.468 16.721 -32.181 1.00 49.19 99 ASP A N 1
ATOM 745 C CA . ASP A 1 99 ? 39.451 17.420 -31.333 1.00 49.19 99 ASP A CA 1
ATOM 746 C C . ASP A 1 99 ? 39.023 17.184 -29.856 1.00 49.19 99 ASP A C 1
ATOM 748 O O . ASP A 1 99 ? 37.850 16.878 -29.604 1.00 49.19 99 ASP A O 1
ATOM 752 N N . PRO A 1 100 ? 39.911 17.306 -28.848 1.00 56.75 100 PRO A N 1
ATOM 753 C CA . PRO A 1 100 ? 39.547 17.116 -27.442 1.00 56.75 100 PRO A CA 1
ATOM 754 C C . PRO A 1 100 ? 38.669 18.264 -26.914 1.00 56.75 100 PRO A C 1
ATOM 756 O O . PRO A 1 100 ? 39.035 19.437 -26.978 1.00 56.75 100 PRO A O 1
ATOM 759 N N . ILE A 1 101 ? 37.515 17.924 -26.329 1.00 52.06 101 ILE A N 1
ATOM 760 C CA . ILE A 1 101 ? 36.622 18.882 -25.665 1.00 52.06 101 ILE A CA 1
ATOM 761 C C . ILE A 1 101 ? 37.364 19.522 -24.484 1.00 52.06 101 ILE A C 1
ATOM 763 O O . ILE A 1 101 ? 37.674 18.874 -23.484 1.00 52.06 101 ILE A O 1
ATOM 767 N N . LYS A 1 102 ? 37.633 20.821 -24.623 1.00 45.41 102 LYS A N 1
ATOM 768 C CA . LYS A 1 102 ? 38.174 21.714 -23.600 1.00 45.41 102 LYS A CA 1
ATOM 769 C C . LYS A 1 102 ? 37.280 21.692 -22.354 1.00 45.41 102 LYS A C 1
ATOM 771 O O . LYS A 1 102 ? 36.135 22.134 -22.394 1.00 45.41 102 LYS A O 1
ATOM 776 N N . SER A 1 103 ? 37.830 21.215 -21.239 1.00 51.62 103 SER A N 1
ATOM 777 C CA . SER A 1 103 ? 37.289 21.442 -19.896 1.00 51.62 103 SER A CA 1
ATOM 778 C C . SER A 1 103 ? 37.248 22.951 -19.629 1.00 51.62 103 SER A C 1
ATOM 780 O O . SER A 1 103 ? 38.290 23.604 -19.641 1.00 51.62 103 SER A O 1
ATOM 782 N N . THR A 1 104 ? 36.058 23.518 -19.428 1.00 47.88 104 THR A N 1
ATOM 783 C CA . THR A 1 104 ? 35.894 24.860 -18.851 1.00 47.88 104 THR A CA 1
ATOM 784 C C . THR A 1 104 ? 35.155 24.686 -17.536 1.00 47.88 104 THR A C 1
ATOM 786 O O . THR A 1 104 ? 34.001 24.261 -17.509 1.00 47.88 104 THR A O 1
ATOM 789 N N . GLY A 1 105 ? 35.888 24.912 -16.450 1.00 40.47 105 GLY A N 1
ATOM 790 C CA . GLY A 1 105 ? 35.407 24.781 -15.087 1.00 40.47 105 GLY A CA 1
ATOM 791 C C . GLY A 1 105 ? 34.474 25.913 -14.657 1.00 40.47 105 GLY A C 1
ATOM 792 O O . GLY A 1 105 ? 34.563 27.033 -15.142 1.00 40.47 105 GLY A O 1
ATOM 793 N N . ALA A 1 106 ? 33.611 25.535 -13.715 1.00 44.38 106 ALA A N 1
ATOM 794 C CA . ALA A 1 106 ? 33.255 26.225 -12.478 1.00 44.38 106 ALA A CA 1
ATOM 795 C C . ALA A 1 106 ? 32.858 27.720 -12.482 1.00 44.38 106 ALA A C 1
ATOM 797 O O . ALA A 1 106 ? 33.663 28.607 -12.728 1.00 44.38 106 ALA A O 1
ATOM 798 N N . ALA A 1 107 ? 31.651 27.913 -11.933 1.00 41.97 107 ALA A N 1
ATOM 799 C CA . ALA A 1 107 ? 31.305 28.873 -10.880 1.00 41.97 107 ALA A CA 1
ATOM 800 C C . ALA A 1 107 ? 31.190 30.362 -11.240 1.00 41.97 107 ALA A C 1
ATOM 802 O O . ALA A 1 107 ? 32.179 31.080 -11.299 1.00 41.97 107 ALA A O 1
ATOM 803 N N . ALA A 1 108 ? 29.943 30.837 -11.307 1.00 45.19 108 ALA A N 1
ATOM 804 C CA . ALA A 1 108 ? 29.435 31.896 -10.429 1.00 45.19 108 ALA A CA 1
ATOM 805 C C . ALA A 1 108 ? 27.945 32.116 -10.739 1.00 45.19 108 ALA A C 1
ATOM 807 O O . ALA A 1 108 ? 27.612 32.841 -11.668 1.00 45.19 108 ALA A O 1
ATOM 808 N N . ASP A 1 109 ? 27.052 31.492 -9.970 1.00 39.34 109 ASP A N 1
ATOM 809 C CA . ASP A 1 109 ? 25.738 32.091 -9.735 1.00 39.34 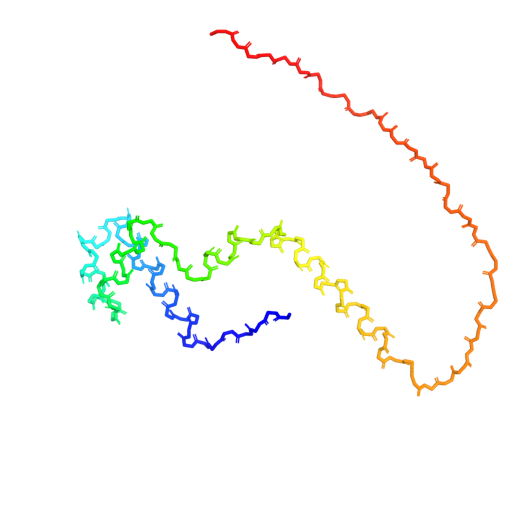109 ASP A CA 1
ATOM 810 C C . ASP A 1 109 ? 25.643 32.332 -8.232 1.00 39.34 109 ASP A C 1
ATOM 812 O O . ASP A 1 109 ? 25.762 31.407 -7.422 1.00 39.34 109 ASP A O 1
ATOM 816 N N . GLN A 1 110 ? 25.613 33.611 -7.880 1.00 49.09 110 GLN A N 1
ATOM 817 C CA . GLN A 1 110 ? 25.581 34.099 -6.514 1.00 49.09 110 GLN A CA 1
ATOM 818 C C . GLN A 1 110 ? 24.147 33.968 -6.007 1.00 49.09 110 GLN A C 1
ATOM 820 O O . GLN A 1 110 ? 23.213 34.522 -6.579 1.00 49.09 110 GLN A O 1
ATOM 825 N N . THR A 1 111 ? 23.955 33.279 -4.892 1.00 45.19 111 THR A N 1
ATOM 826 C CA . THR A 1 111 ? 22.821 33.566 -4.016 1.00 45.19 111 THR A CA 1
ATOM 827 C C . THR A 1 111 ? 23.367 33.580 -2.602 1.00 45.19 111 THR A C 1
ATOM 829 O O . THR A 1 111 ? 23.719 32.539 -2.047 1.00 45.19 111 THR A O 1
ATOM 832 N N . ASP A 1 112 ? 23.525 34.794 -2.081 1.00 45.50 112 ASP A N 1
ATOM 833 C CA . ASP A 1 112 ? 23.984 35.064 -0.725 1.00 45.50 112 ASP A CA 1
ATOM 834 C C . ASP A 1 112 ? 23.099 34.369 0.330 1.00 45.50 112 ASP A C 1
ATOM 836 O O . ASP A 1 112 ? 21.869 34.362 0.206 1.00 45.50 112 ASP A O 1
ATOM 840 N N . PRO A 1 113 ? 23.702 33.819 1.400 1.00 60.88 113 PRO A N 1
ATOM 841 C CA . PRO A 1 113 ? 22.998 33.287 2.557 1.00 60.88 113 PRO A CA 1
ATOM 842 C C . PRO A 1 113 ? 22.840 34.344 3.665 1.00 60.88 113 PRO A C 1
ATOM 844 O O . PRO A 1 113 ? 23.823 34.843 4.207 1.00 60.88 113 PRO A O 1
ATOM 847 N N . ALA A 1 114 ? 21.606 34.606 4.095 1.00 47.12 114 ALA A N 1
ATOM 848 C CA . ALA A 1 114 ? 21.313 35.249 5.381 1.00 47.12 114 ALA A CA 1
ATOM 849 C C . ALA A 1 114 ? 20.178 34.460 6.066 1.00 47.12 114 ALA A C 1
ATOM 851 O O . ALA A 1 114 ? 19.043 34.488 5.607 1.00 47.12 114 ALA A O 1
ATOM 852 N N . VAL A 1 115 ? 20.501 33.483 6.922 1.00 44.41 115 VAL A N 1
ATOM 853 C CA . VAL A 1 115 ? 20.752 33.589 8.379 1.00 44.41 115 VAL A CA 1
ATOM 854 C C . VAL A 1 115 ? 19.463 33.383 9.194 1.00 44.41 115 VAL A C 1
ATOM 856 O O . VAL A 1 115 ? 18.486 34.111 9.075 1.00 44.41 115 VAL A O 1
ATOM 859 N N . LEU A 1 116 ? 19.503 32.320 10.005 1.00 44.97 116 LEU A N 1
ATOM 860 C CA . LEU A 1 116 ? 18.578 31.956 11.083 1.00 44.97 116 LEU A CA 1
ATOM 861 C C . LEU A 1 116 ? 18.750 32.868 12.318 1.00 44.97 116 LEU A C 1
ATOM 863 O O . LEU A 1 116 ? 19.818 33.444 12.504 1.00 44.97 116 LEU A O 1
ATOM 867 N N . THR A 1 117 ? 17.764 32.793 13.228 1.00 48.06 117 THR A N 1
ATOM 868 C CA . THR A 1 117 ? 17.702 33.271 14.640 1.00 48.06 117 THR A CA 1
ATOM 869 C C . THR A 1 117 ? 17.231 34.726 14.821 1.00 48.06 117 THR A C 1
ATOM 871 O O . THR A 1 117 ? 17.714 35.609 14.125 1.00 48.06 117 THR A O 1
ATOM 874 N N . ASN A 1 118 ? 16.264 35.070 15.685 1.00 47.56 118 ASN A N 1
ATOM 875 C CA . ASN A 1 118 ? 15.607 34.392 16.819 1.00 47.56 118 ASN A CA 1
ATOM 876 C C . ASN A 1 118 ? 14.078 34.501 16.752 1.00 47.56 118 ASN A C 1
ATOM 878 O O . ASN A 1 118 ? 13.594 35.520 16.214 1.00 47.56 118 ASN A O 1
#

Sequence (118 aa):
MVKRKSIKAQELNLRISEAVQGIKSGKFKSAYQAAKALGLRANTVHKCANGGLTHVEAHQKQQLLSKNQEQTLLKWIKGLTRKSGQTSVGSSKPSGLADPIKSTGAAADQTDPAVLTN

Secondary structure (DSSP, 8-state):
--PPPPHHHHHHHHHHHHHHHHHHTTSSSSHHHHHHHHT--HHHHHHHHTTPPPHHHHHHHH-SS-HHHHHHHHHHHHHHHHHHTT-SS-----------------------------